Protein AF-A0A940X6I8-F1 (afdb_monomer_lite)

Organism: NCBI:txid2816120

Radius of gyration: 18.78 Å; chains: 1; bounding box: 48×48×43 Å

pLDDT: mean 71.67, std 15.02, range [33.41, 93.62]

Secondary structure (DSSP, 8-state):
----THHHHHHHHHHHHHHHHHHHHHHHHHHHHHTT------HHHHHHHHHHHHHHHTTTTHHHHHHHHHHHHHHT-TTGGGS-HHHHHHHHHHHHTTGGG-HHHHHHHHHHHH-S-HHHHHHHTHHHHHHHHHHHHHHHHHHHHHHTT-

Structure (mmCIF, N/CA/C/O backbone):
data_AF-A0A940X6I8-F1
#
_entry.id   AF-A0A940X6I8-F1
#
loop_
_atom_site.group_PDB
_atom_site.id
_atom_site.type_symbol
_atom_site.label_atom_id
_atom_site.label_alt_id
_atom_site.label_comp_id
_atom_site.label_asym_id
_atom_site.label_entity_id
_atom_site.label_seq_id
_atom_site.pdbx_PDB_ins_code
_atom_site.Cartn_x
_atom_site.Cartn_y
_atom_site.Cartn_z
_atom_site.occupancy
_atom_site.B_iso_or_equiv
_atom_site.auth_seq_id
_atom_site.auth_comp_id
_atom_site.auth_asym_id
_atom_site.auth_atom_id
_atom_site.pdbx_PDB_model_num
ATOM 1 N N . MET A 1 1 ? -27.356 -32.714 12.764 1.00 36.12 1 MET A N 1
ATOM 2 C CA . MET A 1 1 ? -25.930 -32.771 12.376 1.00 36.12 1 MET A CA 1
ATOM 3 C C . MET A 1 1 ? -25.409 -31.345 12.338 1.00 36.12 1 MET A C 1
ATOM 5 O O . MET A 1 1 ? -25.946 -30.557 11.572 1.00 36.12 1 MET A O 1
ATOM 9 N N . LYS A 1 2 ? -24.483 -30.970 13.229 1.00 33.41 2 LYS A N 1
ATOM 10 C CA . LYS A 1 2 ? -23.883 -29.626 13.259 1.00 33.41 2 LYS A CA 1
ATOM 11 C C . LYS A 1 2 ? -22.518 -29.677 12.564 1.00 33.41 2 LYS A C 1
ATOM 13 O O . LYS A 1 2 ? -21.670 -30.454 12.976 1.00 33.41 2 LYS A O 1
ATOM 18 N N . ALA A 1 3 ? -22.416 -28.877 11.505 1.00 40.09 3 ALA A N 1
ATOM 19 C CA . ALA A 1 3 ? -21.246 -28.349 10.801 1.00 40.09 3 ALA A CA 1
ATOM 20 C C . ALA A 1 3 ? -19.857 -28.944 11.128 1.00 40.09 3 ALA A C 1
ATOM 22 O O . ALA A 1 3 ? -19.226 -28.558 12.104 1.00 40.09 3 ALA A O 1
ATOM 23 N N . GLU A 1 4 ? -19.340 -29.769 10.212 1.00 42.25 4 GLU A N 1
ATOM 24 C CA . GLU A 1 4 ? -17.907 -30.108 10.089 1.00 42.25 4 GLU A CA 1
ATOM 25 C C . GLU A 1 4 ? -17.187 -29.275 9.005 1.00 42.25 4 GLU A C 1
ATOM 27 O O . GLU A 1 4 ? -15.997 -29.452 8.760 1.00 42.25 4 GLU A O 1
ATOM 32 N N . ILE A 1 5 ? -17.886 -28.330 8.364 1.00 48.78 5 ILE A N 1
ATOM 33 C CA . ILE A 1 5 ? -17.382 -27.587 7.193 1.00 48.78 5 ILE A CA 1
ATOM 34 C C . ILE A 1 5 ? -16.375 -26.482 7.587 1.00 48.78 5 ILE A C 1
ATOM 36 O O . ILE A 1 5 ? -15.557 -26.065 6.778 1.00 48.78 5 ILE A O 1
ATOM 40 N N . THR A 1 6 ? -16.325 -26.060 8.850 1.00 50.25 6 THR A N 1
ATOM 41 C CA . THR A 1 6 ? -15.567 -24.868 9.269 1.00 50.25 6 THR A CA 1
ATOM 42 C C . THR A 1 6 ? -14.068 -25.081 9.513 1.00 50.25 6 THR A C 1
ATOM 44 O O . THR A 1 6 ? -13.332 -24.104 9.604 1.00 50.25 6 THR A O 1
ATOM 47 N N . ASN A 1 7 ? -13.562 -26.314 9.624 1.00 47.69 7 ASN A N 1
ATOM 48 C CA . ASN A 1 7 ? -12.168 -26.523 10.056 1.00 47.69 7 ASN A CA 1
ATOM 49 C C . ASN A 1 7 ? -11.147 -26.560 8.905 1.00 47.69 7 ASN A C 1
ATOM 51 O O . ASN A 1 7 ? -10.047 -26.035 9.052 1.00 47.69 7 ASN A O 1
ATOM 55 N N . GLN A 1 8 ? -11.480 -27.141 7.749 1.00 45.28 8 GLN A N 1
ATOM 56 C CA . GLN A 1 8 ? -10.521 -27.261 6.638 1.00 45.28 8 GLN A CA 1
ATOM 57 C C . GLN A 1 8 ? -10.287 -25.937 5.894 1.00 45.28 8 GLN A C 1
ATOM 59 O O . GLN A 1 8 ? -9.144 -25.637 5.541 1.00 45.28 8 GLN A O 1
ATOM 64 N N . GLU A 1 9 ? -11.327 -25.121 5.705 1.00 44.34 9 GLU A N 1
ATOM 65 C CA . GLU A 1 9 ? -11.209 -23.799 5.068 1.00 44.34 9 GLU A CA 1
ATOM 66 C C . GLU A 1 9 ? -10.389 -22.826 5.929 1.00 44.34 9 GLU A C 1
ATOM 68 O O . GLU A 1 9 ? -9.489 -22.157 5.422 1.00 44.34 9 GLU A O 1
ATOM 73 N N . THR A 1 10 ? -10.596 -22.842 7.248 1.00 48.88 10 THR A N 1
ATOM 74 C CA . THR A 1 10 ? -9.837 -22.025 8.210 1.00 48.88 10 THR A CA 1
ATOM 75 C C . THR A 1 10 ? -8.355 -22.421 8.264 1.00 48.88 10 THR A C 1
ATOM 77 O O . THR A 1 10 ? -7.473 -21.566 8.340 1.00 48.88 10 THR A O 1
ATOM 80 N N . ILE A 1 11 ? -8.040 -23.720 8.153 1.00 52.25 11 ILE A N 1
ATOM 81 C CA . ILE A 1 11 ? -6.651 -24.210 8.069 1.00 52.25 11 ILE A CA 1
ATOM 82 C C . ILE A 1 11 ? -5.989 -23.783 6.748 1.00 52.25 11 ILE A C 1
ATOM 84 O O . ILE A 1 11 ? -4.796 -23.470 6.732 1.00 52.25 11 ILE A O 1
ATOM 88 N N . SER A 1 12 ? -6.745 -23.749 5.648 1.00 56.31 12 SER A N 1
ATOM 89 C CA . SER A 1 12 ? -6.269 -23.289 4.338 1.00 56.31 12 SER A CA 1
ATOM 90 C C . SER A 1 12 ? -5.953 -21.788 4.338 1.00 56.31 12 SER A C 1
ATOM 92 O O . SER A 1 12 ? -4.858 -21.399 3.927 1.00 56.31 12 SER A O 1
ATOM 94 N N . LEU A 1 13 ? -6.852 -20.956 4.876 1.00 51.12 13 LEU A N 1
ATOM 95 C CA . LEU A 1 13 ? -6.677 -19.502 4.989 1.00 51.12 13 LEU A CA 1
ATOM 96 C C . LEU A 1 13 ? -5.494 -19.127 5.886 1.00 51.12 13 LEU A C 1
ATOM 98 O O . LEU A 1 13 ? -4.604 -18.413 5.433 1.00 51.12 13 LEU A O 1
ATOM 102 N N . ASN A 1 14 ? -5.386 -19.722 7.078 1.00 50.62 14 ASN A N 1
ATOM 103 C CA . ASN A 1 14 ? -4.241 -19.512 7.976 1.00 50.62 14 ASN A CA 1
ATOM 104 C C . ASN A 1 14 ? -2.901 -19.890 7.324 1.00 50.62 14 ASN A C 1
ATOM 106 O O . ASN A 1 14 ? -1.854 -19.298 7.596 1.00 50.62 14 ASN A O 1
ATOM 110 N N . LYS A 1 15 ? -2.901 -20.912 6.461 1.00 59.28 15 LYS A N 1
ATOM 111 C CA . LYS A 1 15 ? -1.703 -21.338 5.730 1.00 59.28 15 LYS A CA 1
ATOM 112 C C . LYS A 1 15 ? -1.354 -20.359 4.608 1.00 59.28 15 LYS A C 1
ATOM 114 O O . LYS A 1 15 ? -0.169 -20.118 4.376 1.00 59.28 15 LYS A O 1
ATOM 119 N N . ILE A 1 16 ? -2.358 -19.793 3.938 1.00 59.94 16 ILE A N 1
ATOM 120 C CA . ILE A 1 16 ? -2.188 -18.736 2.936 1.00 59.94 16 ILE A CA 1
ATOM 121 C C . ILE A 1 16 ? -1.654 -17.467 3.604 1.00 59.94 16 ILE A C 1
ATOM 123 O O . ILE A 1 16 ? -0.601 -16.996 3.184 1.00 59.94 16 ILE A O 1
ATOM 127 N N . GLU A 1 17 ? -2.276 -16.988 4.682 1.00 54.50 17 GLU A N 1
ATOM 128 C CA . GLU A 1 17 ? -1.799 -15.843 5.472 1.00 54.50 17 GLU A CA 1
ATOM 129 C C . GLU A 1 17 ? -0.357 -16.044 5.922 1.00 54.50 17 GLU A C 1
ATOM 131 O O . GLU A 1 17 ? 0.509 -15.235 5.610 1.00 54.50 17 GLU A O 1
ATOM 136 N N . LYS A 1 18 ? -0.043 -17.180 6.554 1.00 67.38 18 LYS A N 1
ATOM 137 C CA . LYS A 1 18 ? 1.318 -17.467 7.022 1.00 67.38 18 LYS A CA 1
ATOM 138 C C . LYS A 1 18 ? 2.342 -17.470 5.885 1.00 67.38 18 LYS A C 1
ATOM 140 O O . LYS A 1 18 ? 3.463 -16.987 6.068 1.00 67.38 18 LYS A O 1
ATOM 145 N N . ASN A 1 19 ? 1.978 -17.999 4.718 1.00 62.16 19 ASN A N 1
ATOM 146 C CA . ASN A 1 19 ? 2.836 -17.966 3.536 1.00 62.16 19 ASN A CA 1
ATOM 147 C C . ASN A 1 19 ? 3.017 -16.535 3.020 1.00 62.16 19 ASN A C 1
ATOM 149 O O . ASN A 1 19 ? 4.141 -16.146 2.705 1.00 62.16 19 ASN A O 1
ATOM 153 N N . VAL A 1 20 ? 1.946 -15.743 2.980 1.00 60.56 20 VAL A N 1
ATOM 154 C CA . VAL A 1 20 ? 1.980 -14.334 2.579 1.00 60.56 20 VAL A CA 1
ATOM 155 C C . VAL A 1 20 ? 2.850 -13.534 3.550 1.00 60.56 20 VAL A C 1
ATOM 157 O O . VAL A 1 20 ? 3.816 -12.917 3.109 1.00 60.56 20 VAL A O 1
ATOM 160 N N . THR A 1 21 ? 2.649 -13.643 4.865 1.00 63.50 21 THR A N 1
ATOM 161 C CA . THR A 1 21 ? 3.486 -12.986 5.884 1.00 63.50 21 THR A CA 1
ATOM 162 C C . THR A 1 21 ? 4.962 -13.368 5.749 1.00 63.50 21 THR A C 1
ATOM 164 O O . THR A 1 21 ? 5.847 -12.521 5.887 1.00 63.50 21 THR A O 1
ATOM 167 N N . GLN A 1 22 ? 5.269 -14.637 5.458 1.00 66.81 22 GLN A N 1
ATOM 168 C CA . GLN A 1 22 ? 6.646 -15.081 5.227 1.00 66.81 22 GLN A CA 1
ATOM 169 C C . GLN A 1 22 ? 7.244 -14.509 3.939 1.00 66.81 22 GLN A C 1
ATOM 171 O O . GLN A 1 22 ? 8.419 -14.134 3.932 1.00 66.81 22 GLN A O 1
ATOM 176 N N . ILE A 1 23 ? 6.463 -14.428 2.862 1.00 68.44 23 ILE A N 1
ATOM 177 C CA . ILE A 1 23 ? 6.879 -13.803 1.603 1.00 68.44 23 ILE A CA 1
ATOM 178 C C . ILE A 1 23 ? 7.149 -12.312 1.828 1.00 68.44 23 ILE A C 1
ATOM 180 O O . ILE A 1 23 ? 8.211 -11.830 1.441 1.00 68.44 23 ILE A O 1
ATOM 184 N N . LEU A 1 24 ? 6.263 -11.605 2.530 1.00 64.44 24 LEU A N 1
ATOM 185 C CA . LEU A 1 24 ? 6.409 -10.180 2.833 1.00 64.44 24 LEU A CA 1
ATOM 186 C C . LEU A 1 24 ? 7.613 -9.903 3.748 1.00 64.44 24 LEU A C 1
ATOM 188 O O . LEU A 1 24 ? 8.398 -8.996 3.473 1.00 64.44 24 LEU A O 1
ATOM 192 N N . LYS A 1 25 ? 7.849 -10.735 4.774 1.00 71.00 25 LYS A N 1
ATOM 193 C CA . LYS A 1 25 ? 9.075 -10.661 5.594 1.00 71.00 25 LYS A CA 1
ATOM 194 C C . LYS A 1 25 ? 10.334 -10.851 4.758 1.00 71.00 25 LYS A C 1
ATOM 196 O O . LYS A 1 25 ? 11.289 -10.094 4.922 1.00 71.00 25 LYS A O 1
ATOM 201 N N . LYS A 1 26 ? 10.339 -11.832 3.850 1.00 70.88 26 LYS A N 1
ATOM 202 C CA . LYS A 1 26 ? 11.469 -12.049 2.940 1.00 70.88 26 LYS A CA 1
ATOM 203 C C . LYS A 1 26 ? 11.680 -10.842 2.036 1.00 70.88 26 LYS A C 1
ATOM 205 O O . LYS A 1 26 ? 12.816 -10.401 1.937 1.00 70.88 26 LYS A O 1
ATOM 210 N N . ILE A 1 27 ? 10.614 -10.280 1.458 1.00 66.75 27 ILE A N 1
ATOM 211 C CA . ILE A 1 27 ? 10.648 -9.054 0.642 1.00 66.75 27 ILE A CA 1
ATOM 212 C C . ILE A 1 27 ? 11.268 -7.888 1.427 1.00 66.75 27 ILE A C 1
ATOM 214 O O . ILE A 1 27 ? 12.193 -7.246 0.934 1.00 66.75 27 ILE A O 1
ATOM 218 N N . ASN A 1 28 ? 10.849 -7.668 2.675 1.00 62.03 28 ASN A N 1
ATOM 219 C CA . ASN A 1 28 ? 11.410 -6.616 3.530 1.00 62.03 28 ASN A CA 1
ATOM 220 C C . ASN A 1 28 ? 12.898 -6.825 3.840 1.00 62.03 28 ASN A C 1
ATOM 222 O O . ASN A 1 28 ? 13.661 -5.862 3.869 1.00 62.03 28 ASN A O 1
ATOM 226 N N . GLN A 1 29 ? 13.336 -8.073 4.014 1.00 73.94 29 GLN A N 1
ATOM 227 C CA . GLN A 1 29 ? 14.750 -8.394 4.228 1.00 73.94 29 GLN A CA 1
ATOM 228 C C . GLN A 1 29 ? 15.608 -8.163 2.976 1.00 73.94 29 GLN A C 1
ATOM 230 O O . GLN A 1 29 ? 16.774 -7.785 3.092 1.00 73.94 29 GLN A O 1
ATOM 235 N N . ILE A 1 30 ? 15.055 -8.377 1.778 1.00 62.56 30 ILE A N 1
ATOM 236 C CA . ILE A 1 30 ? 15.782 -8.184 0.513 1.00 62.56 30 ILE A CA 1
ATOM 237 C C . ILE A 1 30 ? 15.671 -6.760 -0.044 1.00 62.56 30 ILE A C 1
ATOM 239 O O . ILE A 1 30 ? 16.494 -6.397 -0.884 1.00 62.56 30 ILE A O 1
ATOM 243 N N . ARG A 1 31 ? 14.729 -5.937 0.445 1.00 57.97 31 ARG A N 1
ATOM 244 C CA . ARG A 1 31 ? 14.499 -4.540 0.024 1.00 57.97 31 ARG A CA 1
ATOM 245 C C . ARG A 1 31 ? 15.785 -3.696 -0.059 1.00 57.97 31 ARG A C 1
ATOM 247 O O . ARG A 1 31 ? 16.005 -3.091 -1.103 1.00 57.97 31 ARG A O 1
ATOM 254 N N . PRO A 1 32 ? 16.710 -3.709 0.924 1.00 61.16 32 PRO A N 1
ATOM 255 C CA . PRO A 1 32 ? 17.943 -2.916 0.837 1.00 61.16 32 PRO A CA 1
ATOM 256 C C . PRO A 1 32 ? 18.898 -3.361 -0.285 1.00 61.16 32 PRO A C 1
ATOM 258 O O . PRO A 1 32 ? 19.748 -2.588 -0.727 1.00 61.16 32 PRO A O 1
ATOM 261 N N . ASN A 1 33 ? 18.783 -4.619 -0.724 1.00 56.75 33 ASN A N 1
ATOM 262 C CA . ASN A 1 33 ? 19.653 -5.238 -1.724 1.00 56.75 33 ASN A CA 1
ATOM 263 C C . ASN A 1 33 ? 19.043 -5.225 -3.131 1.00 56.75 33 ASN A C 1
ATOM 265 O O . ASN A 1 33 ? 19.790 -5.133 -4.105 1.00 56.75 33 ASN A O 1
ATOM 269 N N . LEU A 1 34 ? 17.711 -5.282 -3.238 1.00 54.81 34 LEU A N 1
ATOM 270 C CA . LEU A 1 34 ? 16.965 -5.184 -4.500 1.00 54.81 34 LEU A CA 1
ATOM 271 C C . LEU A 1 34 ? 17.253 -3.874 -5.243 1.00 54.81 34 LEU A C 1
ATOM 273 O O . LEU A 1 34 ? 17.296 -3.861 -6.467 1.00 54.81 34 LEU A O 1
ATOM 277 N N . LEU A 1 35 ? 17.529 -2.810 -4.490 1.00 54.06 35 LEU A N 1
ATOM 278 C CA . LEU A 1 35 ? 17.714 -1.448 -4.999 1.00 54.06 35 LEU A CA 1
ATOM 279 C C . LEU A 1 35 ? 19.157 -1.066 -5.277 1.00 54.06 35 LEU A C 1
ATOM 281 O O . LEU A 1 35 ? 19.429 -0.033 -5.879 1.00 54.06 35 LEU A O 1
ATOM 285 N N . LYS A 1 36 ? 20.102 -1.910 -4.860 1.00 49.72 36 LYS A N 1
ATOM 286 C CA . LYS A 1 36 ? 21.536 -1.660 -5.041 1.00 49.72 36 LYS A CA 1
ATOM 287 C C . LYS A 1 36 ? 22.145 -2.409 -6.219 1.00 49.72 36 LYS A C 1
ATOM 289 O O . LYS A 1 36 ? 23.297 -2.150 -6.555 1.00 49.72 36 LYS A O 1
ATOM 294 N N . LYS A 1 37 ? 21.430 -3.355 -6.836 1.00 51.69 37 LYS A N 1
ATOM 295 C CA . LYS A 1 37 ? 21.984 -4.196 -7.905 1.00 51.69 37 LYS A CA 1
ATOM 296 C C . LYS A 1 37 ? 21.038 -4.286 -9.093 1.00 51.69 37 LYS A C 1
ATOM 298 O O . LYS A 1 37 ? 19.978 -4.897 -9.006 1.00 51.69 37 LYS A O 1
ATOM 303 N N . SER A 1 38 ? 21.478 -3.761 -10.236 1.00 49.91 38 SER A N 1
ATOM 304 C CA . SER A 1 38 ? 20.865 -4.104 -11.514 1.00 49.91 38 SER A CA 1
ATOM 305 C C . SER A 1 38 ? 21.178 -5.571 -11.827 1.00 49.91 38 SER A C 1
ATOM 307 O O . SER A 1 38 ? 22.327 -5.971 -12.033 1.00 49.91 38 SER A O 1
ATOM 309 N N . PHE A 1 39 ? 20.152 -6.418 -11.813 1.00 58.44 39 PHE A N 1
ATOM 310 C CA . PHE A 1 39 ? 20.282 -7.781 -12.314 1.00 58.44 39 PHE A CA 1
ATOM 311 C C . PHE A 1 39 ? 20.515 -7.724 -13.830 1.00 58.44 39 PHE A C 1
ATOM 313 O O . PHE A 1 39 ? 19.685 -7.196 -14.572 1.00 58.44 39 PHE A O 1
ATOM 320 N N . LYS A 1 40 ? 21.638 -8.277 -14.309 1.00 65.75 40 LYS A N 1
ATOM 321 C CA . LYS A 1 40 ? 21.831 -8.526 -15.744 1.00 65.75 40 LYS A CA 1
ATOM 322 C C . LYS A 1 40 ? 21.029 -9.763 -16.134 1.00 65.75 40 LYS A C 1
ATOM 324 O O . LYS A 1 40 ? 21.440 -10.888 -15.865 1.00 65.75 40 LYS A O 1
ATOM 329 N N . PHE A 1 41 ? 19.873 -9.539 -16.744 1.00 72.25 41 PHE A N 1
ATOM 330 C CA . PHE A 1 41 ? 19.029 -10.606 -17.270 1.00 72.25 41 PHE A CA 1
ATOM 331 C C . PHE A 1 41 ? 19.572 -11.149 -18.596 1.00 72.25 41 PHE A C 1
ATOM 333 O O . PHE A 1 41 ? 20.185 -10.423 -19.378 1.00 72.25 41 PHE A O 1
ATOM 340 N N . SER A 1 42 ? 19.322 -12.433 -18.856 1.00 82.81 42 SER A N 1
ATOM 341 C CA . SER A 1 42 ? 19.471 -12.995 -20.199 1.00 82.81 42 SER A CA 1
ATOM 342 C C . SER A 1 42 ? 18.395 -12.422 -21.125 1.00 82.81 42 SER A C 1
ATOM 344 O O . SER A 1 42 ? 17.350 -11.965 -20.661 1.00 82.81 42 SER A O 1
ATOM 346 N N . LYS A 1 43 ? 18.612 -12.492 -22.442 1.00 82.25 43 LYS A N 1
ATOM 347 C CA . LYS A 1 43 ? 17.653 -11.996 -23.442 1.00 82.25 43 LYS A CA 1
ATOM 348 C C . LYS A 1 43 ? 16.244 -12.583 -23.252 1.00 82.25 43 LYS A C 1
ATOM 350 O O . LYS A 1 43 ? 15.274 -11.841 -23.189 1.00 82.25 43 LYS A O 1
ATOM 355 N N . LYS A 1 44 ? 16.143 -13.901 -23.049 1.00 85.50 44 LYS A N 1
ATOM 356 C CA . LYS A 1 44 ? 14.865 -14.582 -22.785 1.00 85.50 44 LYS A CA 1
ATOM 357 C C . LYS A 1 44 ? 14.186 -14.080 -21.502 1.00 85.50 44 LYS A C 1
ATOM 359 O O . LYS A 1 44 ? 12.986 -13.846 -21.496 1.00 85.50 44 LYS A O 1
ATOM 364 N N . ALA A 1 45 ? 14.950 -13.859 -20.430 1.00 73.94 45 ALA A N 1
ATOM 365 C CA . ALA A 1 45 ? 14.400 -13.320 -19.186 1.00 73.94 45 ALA A CA 1
ATOM 366 C C . ALA A 1 45 ? 13.944 -11.854 -19.331 1.00 73.94 45 ALA A C 1
ATOM 368 O O . ALA A 1 45 ? 13.001 -11.444 -18.661 1.00 73.94 45 ALA A O 1
ATOM 369 N N . GLN A 1 46 ? 14.574 -11.066 -20.211 1.00 72.69 46 GLN A N 1
ATOM 370 C CA . GLN A 1 46 ? 14.092 -9.723 -20.558 1.00 72.69 46 GLN A CA 1
ATOM 371 C C . GLN A 1 46 ? 12.763 -9.780 -21.319 1.00 72.69 46 GLN A C 1
ATOM 373 O O . GLN A 1 46 ? 11.857 -9.022 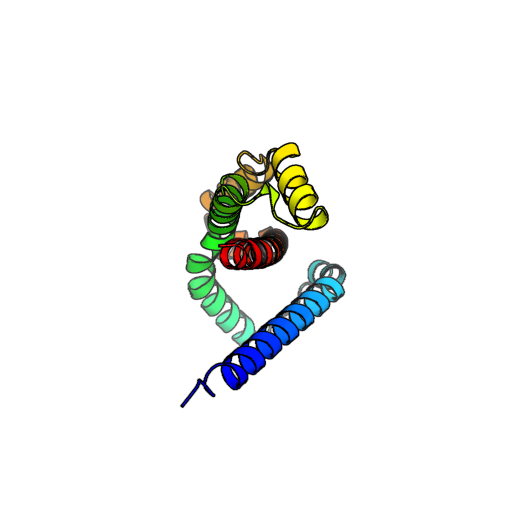-20.996 1.00 72.69 46 GLN A O 1
ATOM 378 N N . GLU A 1 47 ? 12.618 -10.704 -22.270 1.00 76.00 47 GLU A N 1
ATOM 379 C CA . GLU A 1 47 ? 11.372 -10.908 -23.025 1.00 76.00 47 GLU A CA 1
ATOM 380 C C . GLU A 1 47 ? 10.217 -11.359 -22.109 1.00 76.00 47 GLU A C 1
ATOM 382 O O . GLU A 1 47 ? 9.117 -10.808 -22.170 1.00 76.00 47 GLU A O 1
ATOM 387 N N . GLU A 1 48 ? 10.474 -12.307 -21.202 1.00 71.94 48 GLU A N 1
ATOM 388 C CA . GLU A 1 48 ? 9.503 -12.756 -20.192 1.00 71.94 48 GLU A CA 1
ATOM 389 C C . GLU A 1 48 ? 9.125 -11.626 -19.228 1.00 71.94 48 GLU A C 1
ATOM 391 O O . GLU A 1 48 ? 7.945 -11.424 -18.935 1.00 71.94 48 GLU A O 1
ATOM 396 N N . LYS A 1 49 ? 10.113 -10.850 -18.768 1.00 68.38 49 LYS A N 1
ATOM 397 C CA . LYS A 1 49 ? 9.888 -9.675 -17.925 1.00 68.38 49 LYS A CA 1
ATOM 398 C C . LYS A 1 49 ? 9.011 -8.647 -18.641 1.00 68.38 49 LYS A C 1
ATOM 400 O O . LYS A 1 49 ? 8.020 -8.230 -18.055 1.00 68.38 49 LYS A O 1
ATOM 405 N N . ALA A 1 50 ? 9.313 -8.289 -19.887 1.00 68.56 50 ALA A N 1
ATOM 406 C CA . ALA A 1 50 ? 8.526 -7.326 -20.660 1.00 68.56 50 ALA A CA 1
ATOM 407 C C . ALA A 1 50 ? 7.079 -7.812 -20.867 1.00 68.56 50 ALA A C 1
ATOM 409 O O . ALA A 1 50 ? 6.122 -7.053 -20.703 1.00 68.56 50 ALA A O 1
ATOM 410 N N . PHE A 1 51 ? 6.889 -9.109 -21.137 1.00 70.88 51 PHE A N 1
ATOM 411 C CA . PHE A 1 51 ? 5.560 -9.715 -21.235 1.00 70.88 51 PHE A CA 1
ATOM 412 C C . PHE A 1 51 ? 4.785 -9.641 -19.912 1.00 70.88 51 PHE A C 1
ATOM 414 O O . PHE A 1 51 ? 3.620 -9.230 -19.900 1.00 70.88 51 PHE A O 1
ATOM 421 N N . LEU A 1 52 ? 5.412 -10.026 -18.796 1.00 63.16 52 LEU A N 1
ATOM 422 C CA . LEU A 1 52 ? 4.799 -9.957 -17.469 1.00 63.16 52 LEU A CA 1
ATOM 423 C C . LEU A 1 52 ? 4.477 -8.512 -17.094 1.00 63.16 52 LEU A C 1
ATOM 425 O O . LEU A 1 52 ? 3.390 -8.253 -16.587 1.00 63.16 52 LEU A O 1
ATOM 429 N N . LEU A 1 53 ? 5.374 -7.569 -17.385 1.00 62.28 53 LEU A N 1
ATOM 430 C CA . LEU A 1 53 ? 5.154 -6.154 -17.124 1.00 62.28 53 LEU A CA 1
ATOM 431 C C . LEU A 1 53 ? 3.960 -5.643 -17.927 1.00 62.28 53 LEU A C 1
ATOM 433 O O . LEU A 1 53 ? 2.977 -5.217 -17.334 1.00 62.28 53 LEU A O 1
ATOM 437 N N . LYS A 1 54 ? 3.947 -5.814 -19.248 1.00 60.34 54 LYS A N 1
ATOM 438 C CA . LYS A 1 54 ? 2.828 -5.382 -20.097 1.00 60.34 54 LYS A CA 1
ATOM 439 C C . LYS A 1 54 ? 1.466 -5.924 -19.642 1.00 60.34 54 LYS A C 1
ATOM 441 O O . LYS A 1 54 ? 0.483 -5.190 -19.652 1.00 60.34 54 LYS 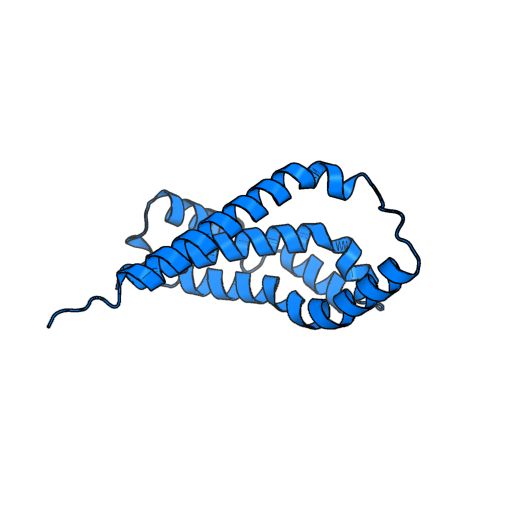A O 1
ATOM 446 N N . ASN A 1 55 ? 1.394 -7.194 -19.239 1.00 58.09 55 ASN A N 1
ATOM 447 C CA . ASN A 1 55 ? 0.121 -7.863 -18.942 1.00 58.09 55 ASN A CA 1
ATOM 448 C C . ASN A 1 55 ? -0.314 -7.792 -17.469 1.00 58.09 55 ASN A C 1
ATOM 450 O O . ASN A 1 55 ? -1.505 -7.936 -17.179 1.00 58.09 55 ASN A O 1
ATOM 454 N N . LEU A 1 56 ? 0.626 -7.607 -16.536 1.00 52.78 56 LEU A N 1
ATOM 455 C CA . LEU A 1 56 ? 0.340 -7.505 -15.102 1.00 52.78 56 LEU A CA 1
ATOM 456 C C . LEU A 1 56 ? 0.347 -6.053 -14.610 1.00 52.78 56 LEU A C 1
ATOM 458 O O . LEU A 1 56 ? -0.444 -5.730 -13.730 1.00 52.78 56 LEU A O 1
ATOM 462 N N . VAL A 1 57 ? 1.187 -5.170 -15.161 1.00 51.00 57 VAL A N 1
ATOM 463 C CA . VAL A 1 57 ? 1.316 -3.763 -14.722 1.00 51.00 57 VAL A CA 1
ATOM 464 C C . VAL A 1 57 ? 0.139 -2.918 -15.176 1.00 51.00 57 VAL A C 1
ATOM 466 O O . VAL A 1 57 ? -0.399 -2.169 -14.362 1.00 51.00 57 VAL A O 1
ATOM 469 N N . SER A 1 58 ? -0.349 -3.110 -16.409 1.00 45.19 58 SER A N 1
ATOM 470 C CA . SER A 1 58 ? -1.570 -2.433 -16.878 1.00 45.19 58 SER A CA 1
ATOM 471 C C . SER A 1 58 ? -2.798 -2.780 -16.019 1.00 45.19 58 SER A C 1
ATOM 473 O O . SER A 1 58 ? -3.821 -2.112 -16.100 1.00 45.19 58 SER A O 1
ATOM 475 N N . LYS A 1 59 ? -2.694 -3.826 -15.185 1.00 46.19 59 LYS A N 1
ATOM 476 C CA . LYS A 1 59 ? -3.705 -4.268 -14.220 1.00 46.19 59 LYS A CA 1
ATOM 477 C C . LYS A 1 59 ? -3.349 -3.944 -12.759 1.00 46.19 59 LYS A C 1
ATOM 479 O O . LYS A 1 59 ? -4.130 -4.290 -11.884 1.00 46.19 59 LYS A O 1
ATOM 484 N N . LYS A 1 60 ? -2.192 -3.339 -12.449 1.00 50.19 60 LYS A N 1
ATOM 485 C CA . LYS A 1 60 ? -1.690 -3.177 -11.063 1.00 50.19 60 LYS A CA 1
ATOM 486 C C . LYS A 1 60 ? -1.521 -1.742 -10.562 1.00 50.19 60 LYS A C 1
ATOM 488 O O . LYS A 1 60 ? -1.440 -1.586 -9.350 1.00 50.19 60 LYS A O 1
ATOM 493 N N . ILE A 1 61 ? -1.602 -0.709 -11.410 1.00 53.88 61 ILE A N 1
ATOM 494 C CA . ILE A 1 61 ? -1.782 0.690 -10.932 1.00 53.88 61 ILE A CA 1
ATOM 495 C C . ILE A 1 61 ? -3.058 0.823 -10.064 1.00 53.88 61 ILE A C 1
ATOM 497 O O . ILE A 1 61 ? -3.149 1.682 -9.192 1.00 53.88 61 ILE A O 1
ATOM 501 N N . ILE A 1 62 ? -3.961 -0.152 -10.202 1.00 58.59 62 ILE A N 1
ATOM 502 C CA . ILE A 1 62 ? -5.079 -0.471 -9.315 1.00 58.59 62 ILE A CA 1
ATOM 503 C C . ILE A 1 62 ? -4.715 -0.444 -7.815 1.00 58.59 62 ILE A C 1
ATOM 505 O O . ILE A 1 62 ? -5.568 -0.103 -7.008 1.00 58.59 62 IL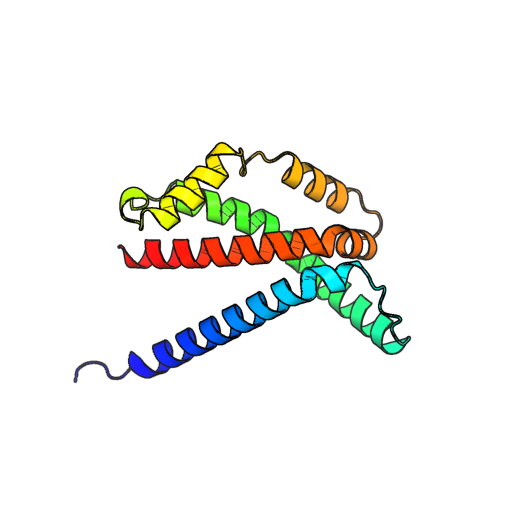E A O 1
ATOM 509 N N . LEU A 1 63 ? -3.494 -0.808 -7.403 1.00 67.62 63 LEU A N 1
ATOM 510 C CA . LEU A 1 63 ? -3.164 -0.950 -5.978 1.00 67.62 63 LEU A CA 1
ATOM 511 C C . LEU A 1 63 ? -3.202 0.375 -5.217 1.00 67.62 63 LEU A C 1
ATOM 513 O O . LEU A 1 63 ? -3.793 0.418 -4.152 1.00 67.62 63 LEU A O 1
ATOM 517 N N . ILE A 1 64 ? -2.657 1.461 -5.769 1.00 71.94 64 ILE A N 1
ATOM 518 C CA . ILE A 1 64 ? -2.688 2.777 -5.105 1.00 71.94 64 ILE A CA 1
ATOM 519 C C . ILE A 1 64 ? -4.134 3.257 -4.934 1.00 71.94 64 ILE A C 1
ATOM 521 O O . ILE A 1 64 ? -4.509 3.775 -3.885 1.00 71.94 64 ILE A O 1
ATOM 525 N N . GLU A 1 65 ? -4.954 3.077 -5.970 1.00 72.00 65 GLU A N 1
ATOM 526 C CA . GLU A 1 65 ? -6.365 3.470 -5.955 1.00 72.00 65 GLU A CA 1
ATOM 527 C C . GLU A 1 65 ? -7.165 2.627 -4.966 1.00 72.00 65 GLU A C 1
ATOM 529 O O . GLU A 1 65 ? -7.827 3.186 -4.097 1.00 72.00 65 GLU A O 1
ATOM 534 N N . LYS A 1 66 ? -6.993 1.303 -5.001 1.00 75.62 66 LYS A N 1
ATOM 535 C CA . LYS A 1 66 ? -7.620 0.387 -4.047 1.00 75.62 66 LYS A CA 1
ATOM 536 C C . LYS A 1 66 ? -7.180 0.629 -2.611 1.00 75.62 66 LYS A C 1
ATOM 538 O O . LYS A 1 66 ? -8.009 0.530 -1.721 1.00 75.62 66 LYS A O 1
ATOM 543 N N . THR A 1 67 ? -5.909 0.945 -2.364 1.00 82.25 67 THR A N 1
ATOM 544 C CA . THR A 1 67 ? -5.419 1.281 -1.019 1.00 82.25 67 THR A CA 1
ATOM 545 C C . THR A 1 67 ? -6.098 2.539 -0.491 1.00 82.25 67 THR A C 1
ATOM 547 O O . THR A 1 67 ? -6.504 2.564 0.667 1.00 82.25 67 THR A O 1
ATOM 550 N N . ASN A 1 68 ? -6.279 3.564 -1.330 1.00 84.50 68 ASN A N 1
ATOM 551 C CA . ASN A 1 68 ? -7.014 4.767 -0.939 1.00 84.50 68 ASN A CA 1
ATOM 552 C C . ASN A 1 68 ? -8.500 4.481 -0.682 1.00 84.50 68 ASN A C 1
ATOM 554 O O . ASN A 1 68 ? -9.042 4.952 0.313 1.00 84.50 68 ASN A O 1
ATOM 558 N N . GLU A 1 69 ? -9.155 3.723 -1.561 1.00 86.38 69 GLU A N 1
ATOM 559 C CA . GLU A 1 69 ? -10.561 3.334 -1.396 1.00 86.38 69 GLU A CA 1
ATOM 560 C C . GLU A 1 69 ? -10.772 2.537 -0.105 1.00 86.38 69 GLU A C 1
ATOM 562 O O . GLU A 1 69 ? -11.643 2.875 0.696 1.00 86.38 69 GLU A O 1
ATOM 567 N N . LEU A 1 70 ? -9.924 1.535 0.128 1.00 87.56 70 LEU A N 1
ATOM 568 C CA . LEU A 1 70 ? -9.958 0.680 1.308 1.00 87.56 70 LEU A CA 1
ATOM 569 C C . LEU A 1 70 ? -9.705 1.473 2.595 1.00 87.56 70 LEU A C 1
ATOM 571 O O . LEU A 1 70 ? -10.416 1.303 3.582 1.00 87.56 70 LEU A O 1
ATOM 575 N N . PHE A 1 71 ? -8.745 2.402 2.576 1.00 91.12 71 PHE A N 1
ATOM 576 C CA . PHE A 1 71 ? -8.512 3.309 3.698 1.00 91.12 71 PHE A CA 1
ATOM 577 C C . PHE A 1 71 ? -9.772 4.110 4.055 1.00 91.12 71 PHE A C 1
ATOM 579 O O . PHE A 1 71 ? -10.165 4.161 5.219 1.00 91.12 71 PHE A O 1
ATOM 586 N N . VAL A 1 72 ? -10.436 4.703 3.057 1.00 90.00 72 VAL A N 1
ATOM 587 C CA . VAL A 1 72 ? -11.672 5.472 3.267 1.00 90.00 72 VAL A CA 1
ATOM 588 C C . VAL A 1 72 ? -12.786 4.583 3.827 1.00 90.00 72 VAL A C 1
ATOM 590 O O . VAL A 1 72 ? -13.496 5.002 4.743 1.00 90.00 72 VAL A O 1
ATOM 593 N N . GLN A 1 73 ? -12.927 3.355 3.323 1.00 91.00 73 GLN A N 1
ATOM 594 C CA . GLN A 1 73 ? -13.921 2.392 3.808 1.00 91.00 73 GLN A CA 1
ATOM 595 C C . GLN A 1 73 ? -13.711 2.034 5.284 1.00 91.00 73 GLN A C 1
ATOM 597 O O . GLN A 1 73 ? -14.667 2.059 6.057 1.00 91.00 73 GLN A O 1
ATOM 602 N N . ILE A 1 74 ? -12.469 1.756 5.689 1.00 89.81 74 ILE A N 1
ATOM 603 C CA . ILE A 1 74 ? -12.104 1.464 7.084 1.00 89.81 74 ILE A CA 1
ATOM 604 C C . ILE A 1 74 ? -12.385 2.673 7.977 1.00 89.81 74 ILE A C 1
ATOM 606 O O . ILE A 1 74 ? -13.058 2.549 8.999 1.00 89.81 74 ILE A O 1
ATOM 610 N N . PHE A 1 75 ? -11.901 3.847 7.569 1.00 88.19 75 PHE A N 1
ATOM 611 C CA . PHE A 1 75 ? -11.972 5.071 8.363 1.00 88.19 75 PHE A CA 1
ATOM 612 C C . PHE A 1 75 ? -13.411 5.539 8.621 1.00 88.19 75 PHE A C 1
ATOM 614 O O . PHE A 1 75 ? -13.726 6.075 9.679 1.00 88.19 75 PHE A O 1
ATOM 621 N N . THR A 1 76 ? -14.304 5.319 7.657 1.00 90.31 76 THR A N 1
ATOM 622 C CA . THR A 1 76 ? -15.716 5.724 7.751 1.00 90.31 76 THR A CA 1
ATOM 623 C C . THR A 1 76 ? -16.632 4.640 8.329 1.00 90.31 76 THR A C 1
ATOM 625 O O . THR A 1 76 ? -17.840 4.856 8.447 1.00 90.31 76 THR A O 1
ATOM 628 N N . ASN A 1 77 ? -16.090 3.480 8.714 1.00 91.50 77 ASN A N 1
ATOM 629 C CA . ASN A 1 77 ? -16.872 2.369 9.245 1.00 91.50 77 ASN A CA 1
ATOM 630 C C . ASN A 1 77 ? -17.422 2.676 10.651 1.00 91.50 77 ASN A C 1
ATOM 632 O O . ASN A 1 77 ? -16.699 3.109 11.547 1.00 91.50 77 ASN A O 1
ATOM 636 N N . THR A 1 78 ? -18.699 2.371 10.896 1.00 89.31 78 THR A N 1
ATOM 637 C CA . THR A 1 78 ? -19.356 2.612 12.194 1.00 89.31 78 THR A CA 1
ATOM 638 C C . THR A 1 78 ? -18.760 1.814 13.354 1.00 89.31 78 THR A C 1
ATOM 640 O O . THR A 1 78 ? -18.889 2.223 14.506 1.00 89.31 78 THR A O 1
ATOM 643 N N . ASN A 1 79 ? -18.120 0.677 13.073 1.00 91.12 79 ASN A N 1
ATOM 644 C CA . ASN A 1 79 ? -17.459 -0.161 14.071 1.00 91.12 79 ASN A CA 1
ATOM 645 C C . ASN A 1 79 ? -15.979 0.193 14.270 1.00 91.12 79 ASN A C 1
ATOM 647 O O . ASN A 1 79 ? -15.308 -0.504 15.025 1.00 91.12 79 ASN A O 1
ATOM 651 N N . PHE A 1 80 ? -15.464 1.258 13.645 1.00 90.06 80 PHE A N 1
ATOM 652 C CA . PHE A 1 80 ? -14.055 1.652 13.757 1.00 90.06 80 PHE A CA 1
ATOM 653 C C . PHE A 1 80 ? -13.574 1.767 15.212 1.00 90.06 80 PHE A C 1
ATOM 655 O O . PHE A 1 80 ? -12.541 1.211 15.572 1.00 90.06 80 PHE A O 1
ATOM 662 N N . SER A 1 81 ? -14.383 2.374 16.085 1.00 91.19 81 SER A N 1
ATOM 663 C CA . SER A 1 81 ? -14.080 2.528 17.517 1.00 91.19 81 SER A CA 1
ATOM 664 C C . SER A 1 81 ? -13.995 1.213 18.304 1.00 91.19 81 SER A C 1
ATOM 666 O O . SER A 1 81 ? -13.548 1.215 19.449 1.00 91.19 81 SER A O 1
ATOM 668 N N . LYS A 1 82 ? -14.437 0.094 17.718 1.00 91.38 82 LYS A N 1
ATOM 669 C CA . LYS A 1 82 ? -14.383 -1.246 18.319 1.00 91.38 82 LYS A CA 1
ATOM 670 C C . LYS A 1 82 ? -13.113 -2.019 17.944 1.00 91.38 82 LYS A C 1
ATOM 672 O O . LYS A 1 82 ? -12.932 -3.130 18.441 1.00 91.38 82 LYS A O 1
ATOM 677 N N . LEU A 1 83 ? -12.266 -1.480 17.064 1.00 91.94 83 LEU A N 1
ATOM 678 C CA . LEU A 1 83 ? -10.976 -2.088 16.732 1.00 91.94 83 LEU A CA 1
ATOM 679 C C . LEU A 1 83 ? -10.005 -2.038 17.915 1.00 91.94 83 LEU A C 1
ATOM 681 O O . LEU A 1 83 ? -10.210 -1.305 18.881 1.00 91.94 83 LEU A O 1
ATOM 685 N N . GLN A 1 84 ? -8.923 -2.810 17.834 1.00 92.31 84 GLN A N 1
ATOM 686 C CA . GLN A 1 84 ? -7.825 -2.691 18.791 1.00 92.31 84 GLN A CA 1
ATOM 687 C C . GLN A 1 84 ? -7.159 -1.314 18.657 1.00 92.31 84 GLN A C 1
ATOM 689 O O . GLN A 1 84 ? -7.092 -0.764 17.561 1.00 92.31 84 GLN A O 1
ATOM 694 N N . GLU A 1 85 ? -6.665 -0.767 19.769 1.00 91.50 85 GLU A N 1
ATOM 695 C CA . GLU A 1 85 ? -6.036 0.563 19.819 1.00 91.50 85 GLU A CA 1
ATOM 696 C C . GLU A 1 85 ? -4.884 0.691 18.811 1.00 91.50 85 GLU A C 1
ATOM 698 O O . GLU A 1 85 ? -4.818 1.675 18.088 1.00 91.50 85 GLU A O 1
ATOM 703 N N . GLU A 1 86 ? -4.067 -0.356 18.655 1.00 90.50 86 GLU A N 1
ATOM 704 C CA . GLU A 1 86 ? -2.972 -0.398 17.674 1.00 90.50 86 GLU A CA 1
ATOM 705 C C . GLU A 1 86 ? -3.458 -0.205 16.222 1.00 90.50 86 GLU A C 1
ATOM 707 O O . GLU A 1 86 ? -2.848 0.546 15.457 1.00 90.50 86 GLU A O 1
ATOM 712 N N . ASP A 1 87 ? -4.578 -0.838 15.845 1.00 90.31 87 ASP A N 1
ATOM 713 C CA . ASP A 1 87 ? -5.174 -0.694 14.510 1.00 90.31 87 ASP A CA 1
ATOM 714 C C . ASP A 1 87 ? -5.782 0.711 14.333 1.00 90.31 87 ASP A C 1
ATOM 716 O O . ASP A 1 87 ? -5.653 1.323 13.270 1.00 90.31 87 ASP A O 1
ATOM 720 N N . GLN A 1 88 ? -6.429 1.245 15.377 1.00 91.81 88 GLN A N 1
ATOM 721 C CA . GLN A 1 88 ? -6.996 2.597 15.355 1.00 91.81 88 GLN A CA 1
ATOM 722 C C . GLN A 1 88 ? -5.897 3.653 15.201 1.00 91.81 88 GLN A C 1
ATOM 724 O O . GLN A 1 88 ? -5.998 4.522 14.334 1.00 91.81 88 GLN A O 1
ATOM 729 N N . ASP A 1 89 ? -4.826 3.547 15.985 1.00 93.38 89 ASP A N 1
ATOM 730 C CA . ASP A 1 89 ? -3.682 4.457 15.963 1.00 93.38 89 ASP A CA 1
ATOM 731 C C . ASP A 1 89 ? -2.980 4.454 14.608 1.00 93.38 89 ASP A C 1
ATOM 733 O O . ASP A 1 89 ? -2.601 5.512 14.095 1.00 93.38 89 ASP A O 1
ATOM 737 N N . PHE A 1 90 ? -2.836 3.279 13.991 1.00 93.06 90 PHE A N 1
ATOM 738 C CA . PHE A 1 90 ? -2.278 3.163 12.650 1.00 93.06 90 PHE A CA 1
ATOM 739 C C . PHE A 1 90 ? -3.118 3.928 11.615 1.00 93.06 90 PHE A C 1
ATOM 741 O O . PHE A 1 90 ? -2.587 4.760 10.873 1.00 93.06 90 PHE A O 1
ATOM 748 N N . ILE A 1 91 ? -4.435 3.697 11.593 1.00 93.62 91 ILE A N 1
ATOM 749 C CA . ILE A 1 91 ? -5.361 4.350 10.656 1.00 93.62 91 ILE A CA 1
ATOM 750 C C . ILE A 1 91 ? -5.426 5.867 10.898 1.00 93.62 91 ILE A C 1
ATOM 752 O O . ILE A 1 91 ? -5.331 6.646 9.947 1.00 93.62 91 ILE A O 1
ATOM 756 N N . LEU A 1 92 ? -5.513 6.306 12.156 1.00 93.62 92 LEU A N 1
ATOM 757 C CA . LEU A 1 92 ? -5.488 7.726 12.526 1.00 93.62 92 LEU A CA 1
ATOM 758 C C . LEU A 1 92 ? -4.146 8.383 12.174 1.00 93.62 92 LEU A C 1
ATOM 760 O O . LEU A 1 92 ? -4.097 9.543 11.761 1.00 93.62 92 LEU A O 1
ATOM 764 N N . GLY A 1 93 ? -3.043 7.641 12.277 1.00 91.62 93 GLY A N 1
ATOM 765 C CA . GLY A 1 93 ? -1.731 8.069 11.806 1.00 91.62 93 GLY A CA 1
ATOM 766 C C . GLY A 1 93 ? -1.724 8.382 10.307 1.00 91.62 93 GLY A C 1
ATOM 767 O O . GLY A 1 93 ? -1.221 9.435 9.906 1.00 91.62 93 GLY A O 1
ATOM 768 N N . LEU A 1 94 ? -2.327 7.514 9.485 1.00 90.44 94 LEU A N 1
ATOM 769 C CA . LEU A 1 94 ? -2.480 7.729 8.039 1.00 90.44 94 LEU A CA 1
ATOM 770 C C . LEU A 1 94 ? -3.377 8.936 7.720 1.00 90.44 94 LEU A C 1
ATOM 772 O O . LEU A 1 94 ? -3.071 9.717 6.814 1.00 90.44 94 LEU A O 1
ATOM 776 N N . GLU A 1 95 ? -4.456 9.135 8.478 1.00 91.50 95 GLU A N 1
ATOM 777 C CA . GLU A 1 95 ? -5.307 10.321 8.342 1.00 91.50 95 GLU A CA 1
ATOM 778 C C . GLU A 1 95 ? -4.519 11.604 8.641 1.00 91.50 95 GLU A C 1
ATOM 780 O O . GLU A 1 95 ? -4.527 12.547 7.848 1.00 91.50 95 GLU A O 1
ATOM 785 N N . LYS A 1 96 ? -3.776 11.620 9.753 1.00 91.38 96 LYS A N 1
ATOM 786 C CA . LYS A 1 96 ? -3.014 12.783 10.224 1.00 91.38 96 LYS A CA 1
ATOM 787 C C . LYS A 1 96 ? -1.956 13.251 9.225 1.00 91.38 96 LYS A C 1
ATOM 789 O O . LYS A 1 96 ? -1.709 14.451 9.117 1.00 91.38 96 LYS A O 1
ATOM 794 N N . ILE A 1 97 ? -1.335 12.329 8.489 1.00 89.12 97 ILE A N 1
ATOM 795 C CA . ILE A 1 97 ? -0.384 12.668 7.415 1.00 89.12 97 ILE A CA 1
ATOM 796 C C . ILE A 1 97 ? -1.078 13.058 6.099 1.00 89.12 97 ILE A C 1
ATOM 798 O O . ILE A 1 97 ? -0.408 13.339 5.106 1.00 89.12 97 ILE A O 1
ATOM 802 N N . GLY A 1 98 ? -2.412 13.072 6.069 1.00 8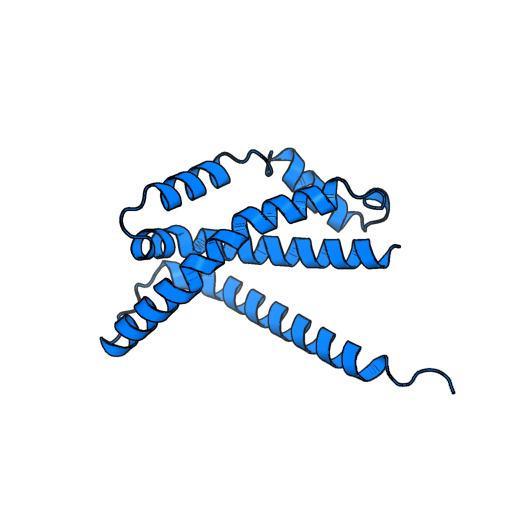7.06 98 GLY A N 1
ATOM 803 C CA . GLY A 1 98 ? -3.206 13.461 4.913 1.00 87.06 98 GLY A CA 1
ATOM 804 C C . GLY A 1 98 ? -3.185 12.433 3.785 1.00 87.06 98 GLY A C 1
ATOM 805 O O . GLY A 1 98 ? -3.198 12.834 2.622 1.00 87.06 98 GLY A O 1
ATOM 806 N N . PHE A 1 99 ? -3.147 11.129 4.091 1.00 87.12 99 PHE A N 1
ATOM 807 C CA . PHE A 1 99 ? -2.955 10.062 3.097 1.00 87.12 99 PHE A CA 1
ATOM 808 C C . PHE A 1 99 ? -3.922 10.141 1.897 1.00 87.12 99 PHE A C 1
ATOM 810 O O . PHE A 1 99 ? -3.476 10.055 0.752 1.00 87.12 99 PHE A O 1
ATOM 817 N N . ILE A 1 100 ? -5.210 10.432 2.133 1.00 82.31 100 ILE A N 1
ATOM 818 C CA . ILE A 1 100 ? -6.239 10.603 1.082 1.00 82.31 100 ILE A CA 1
ATOM 819 C C . ILE A 1 100 ? -5.816 11.633 0.025 1.00 82.31 100 ILE A C 1
ATOM 821 O O . ILE A 1 100 ? -5.997 11.420 -1.173 1.00 82.31 100 ILE A O 1
ATOM 825 N N . ASN A 1 101 ? -5.224 12.743 0.469 1.00 83.88 101 ASN A N 1
ATOM 826 C CA . ASN A 1 101 ? -4.805 13.863 -0.373 1.00 83.88 101 ASN A CA 1
ATOM 827 C C . ASN A 1 101 ? -3.277 13.955 -0.485 1.00 83.88 101 ASN A C 1
ATOM 829 O O . ASN A 1 101 ? -2.734 15.039 -0.723 1.00 83.88 101 ASN A O 1
ATOM 833 N N . SER A 1 102 ? -2.588 12.826 -0.299 1.00 84.62 102 SER A N 1
ATOM 834 C CA . SER A 1 102 ? -1.133 12.766 -0.233 1.00 84.62 102 SER A CA 1
ATOM 835 C C . SER A 1 102 ? -0.497 13.315 -1.508 1.00 84.62 102 SER A C 1
ATOM 837 O O . SER A 1 102 ? -0.759 12.844 -2.619 1.00 84.62 102 SER A O 1
ATOM 839 N N . GLN A 1 103 ? 0.384 14.305 -1.342 1.00 84.25 103 GLN A N 1
ATOM 840 C CA . GLN A 1 103 ? 1.181 14.853 -2.437 1.00 84.25 103 GLN A CA 1
ATOM 841 C C . GLN A 1 103 ? 2.062 13.774 -3.076 1.00 84.25 103 GLN A C 1
ATOM 843 O O . GLN A 1 103 ? 2.158 13.708 -4.296 1.00 84.25 103 GLN A O 1
ATOM 848 N N . TYR A 1 104 ? 2.615 12.878 -2.262 1.00 81.00 104 TYR A N 1
ATOM 849 C CA . TYR A 1 104 ? 3.413 11.745 -2.719 1.00 81.00 104 TYR A CA 1
ATOM 850 C C . TYR A 1 104 ? 2.596 10.790 -3.612 1.00 81.00 104 TYR A C 1
ATOM 852 O O . TYR A 1 104 ? 3.043 10.423 -4.697 1.00 81.00 104 TYR A O 1
ATOM 860 N N . VAL A 1 105 ? 1.346 10.479 -3.239 1.00 81.31 105 VAL A N 1
ATOM 861 C CA . VAL A 1 105 ? 0.433 9.696 -4.097 1.00 81.31 105 VAL A CA 1
ATOM 862 C C . VAL A 1 105 ? 0.152 10.428 -5.414 1.00 81.31 105 VAL A C 1
ATOM 864 O O . VAL A 1 105 ? 0.157 9.806 -6.478 1.00 81.31 105 VAL A O 1
ATOM 867 N N . ARG A 1 106 ? -0.081 11.749 -5.368 1.00 81.38 106 ARG A N 1
ATOM 868 C CA . ARG A 1 106 ? -0.313 12.562 -6.575 1.00 81.38 106 ARG A CA 1
ATOM 869 C C . ARG A 1 106 ? 0.888 12.563 -7.514 1.00 81.38 106 ARG A C 1
ATOM 871 O O . ARG A 1 106 ? 0.698 12.423 -8.717 1.00 81.38 106 ARG A O 1
ATOM 878 N N . GLU A 1 107 ? 2.098 12.700 -6.985 1.00 80.25 107 GLU A N 1
ATOM 879 C CA . GLU A 1 107 ? 3.331 12.721 -7.776 1.00 80.25 107 GLU A CA 1
ATOM 880 C C . GLU A 1 107 ? 3.593 11.377 -8.454 1.00 80.25 107 GLU A C 1
ATOM 882 O O . GLU A 1 107 ? 3.894 11.350 -9.646 1.00 80.25 107 GLU A O 1
ATOM 887 N N . ILE A 1 108 ? 3.366 10.262 -7.755 1.00 78.00 108 ILE A N 1
ATOM 888 C CA . ILE A 1 108 ? 3.454 8.925 -8.357 1.00 78.00 108 ILE A CA 1
ATOM 889 C C . ILE A 1 108 ? 2.410 8.760 -9.464 1.00 78.00 108 ILE A C 1
ATOM 891 O O . ILE A 1 108 ? 2.740 8.305 -10.559 1.00 78.00 108 ILE A O 1
ATOM 895 N N . LYS A 1 109 ? 1.156 9.169 -9.227 1.00 74.06 109 LYS A N 1
ATOM 896 C CA . LYS A 1 109 ? 0.097 9.114 -10.249 1.00 74.06 109 LYS A CA 1
ATOM 897 C C . LYS A 1 109 ? 0.432 9.971 -11.470 1.00 74.06 109 LYS A C 1
ATOM 899 O O . LYS A 1 109 ? 0.250 9.517 -12.599 1.00 74.06 109 LYS A O 1
ATOM 904 N N . ALA A 1 110 ? 0.936 11.186 -11.260 1.00 77.31 110 ALA A N 1
ATOM 905 C CA . ALA A 1 110 ? 1.346 12.084 -12.334 1.00 77.31 110 ALA A CA 1
ATOM 906 C C . ALA A 1 110 ? 2.524 11.507 -13.130 1.00 77.31 110 ALA A C 1
ATOM 908 O O . ALA A 1 110 ? 2.501 11.531 -14.358 1.00 77.31 110 ALA A O 1
ATOM 909 N N . TYR A 1 111 ? 3.519 10.936 -12.450 1.00 74.81 111 TYR A N 1
ATOM 910 C CA . TYR A 1 111 ? 4.646 10.264 -13.091 1.00 74.81 111 TYR A CA 1
ATOM 911 C C . TYR A 1 111 ? 4.185 9.085 -13.958 1.00 74.81 111 TYR A C 1
ATOM 913 O O . TYR A 1 111 ? 4.559 8.996 -15.124 1.00 74.81 111 TYR A O 1
ATOM 921 N N . LEU A 1 112 ? 3.297 8.236 -13.430 1.00 71.94 112 LEU A N 1
ATOM 922 C CA . LEU A 1 112 ? 2.719 7.109 -14.169 1.00 71.94 112 LEU A CA 1
ATOM 923 C C . LEU A 1 112 ? 1.870 7.554 -15.369 1.00 71.94 112 LEU A C 1
ATOM 925 O O . LEU A 1 112 ? 1.873 6.883 -16.394 1.00 71.94 112 LEU A O 1
ATOM 929 N N . SER A 1 113 ? 1.152 8.673 -15.250 1.00 69.44 113 SER A N 1
ATOM 930 C CA . SER A 1 113 ? 0.267 9.184 -16.310 1.00 69.44 113 SER A CA 1
ATOM 931 C C . SER A 1 113 ? 1.025 9.881 -17.443 1.00 69.44 113 SER A C 1
ATOM 933 O O . SER A 1 113 ? 0.538 9.919 -18.569 1.00 69.44 113 SER A O 1
ATOM 935 N N . ASN A 1 114 ? 2.202 10.440 -17.150 1.00 67.62 114 ASN A N 1
ATOM 936 C CA . ASN A 1 114 ? 3.027 11.181 -18.110 1.00 67.62 114 ASN A CA 1
ATOM 937 C C . ASN A 1 114 ? 4.137 10.333 -18.745 1.00 67.62 114 ASN A C 1
ATOM 939 O O . ASN A 1 114 ? 4.848 10.810 -19.631 1.00 67.62 114 ASN A O 1
ATOM 943 N N . ALA A 1 115 ? 4.321 9.095 -18.294 1.00 61.03 115 ALA A N 1
ATOM 944 C CA . ALA A 1 115 ? 5.321 8.209 -18.852 1.00 61.03 115 ALA A CA 1
ATOM 945 C C . ALA A 1 115 ? 4.920 7.744 -20.255 1.00 61.03 115 ALA A C 1
ATOM 947 O O . ALA A 1 115 ? 3.928 7.041 -20.432 1.00 61.03 115 ALA A O 1
ATOM 948 N N . GLY A 1 116 ? 5.725 8.114 -21.255 1.00 56.91 116 GLY A N 1
ATOM 949 C CA . GLY A 1 116 ? 5.557 7.627 -22.628 1.00 56.91 116 GLY A CA 1
ATOM 950 C C . GLY A 1 116 ? 5.738 6.109 -22.753 1.00 56.91 116 GLY A C 1
ATOM 951 O O . GLY A 1 116 ? 5.189 5.507 -23.674 1.00 56.91 116 GLY A O 1
ATOM 952 N N . ASP A 1 117 ? 6.453 5.495 -21.803 1.00 65.19 117 ASP A N 1
ATOM 953 C CA . ASP A 1 117 ? 6.585 4.050 -21.645 1.00 65.19 117 ASP A CA 1
ATOM 954 C C . ASP A 1 117 ? 6.230 3.626 -20.207 1.00 65.19 117 ASP A C 1
ATOM 956 O O . ASP A 1 117 ? 6.935 3.924 -19.237 1.00 65.19 117 ASP A O 1
ATOM 960 N N . PHE A 1 118 ? 5.113 2.908 -20.072 1.00 59.84 118 PHE A N 1
ATOM 961 C CA . PHE A 1 118 ? 4.641 2.363 -18.798 1.00 59.84 118 PHE A CA 1
ATOM 962 C C . PHE A 1 118 ? 5.620 1.352 -18.179 1.00 59.84 118 PHE A C 1
ATOM 964 O O . PHE A 1 118 ? 5.606 1.168 -16.960 1.00 59.84 118 PHE A O 1
ATOM 971 N N . GLU A 1 119 ? 6.458 0.689 -18.985 1.00 59.53 119 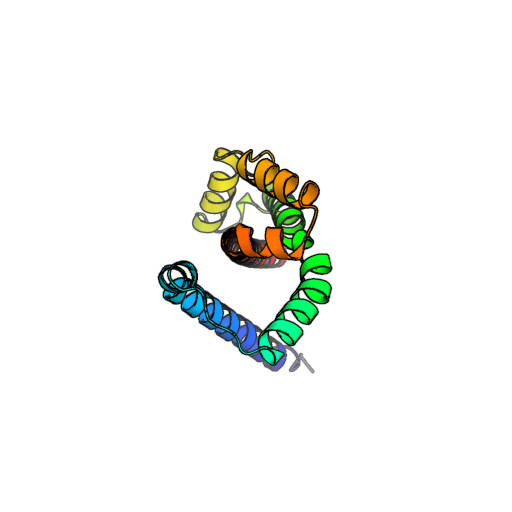GLU A N 1
ATOM 972 C CA . GLU A 1 119 ? 7.459 -0.264 -18.502 1.00 59.53 119 GLU A CA 1
ATOM 973 C C . GLU A 1 119 ? 8.573 0.449 -17.730 1.00 59.53 119 GLU A C 1
ATOM 975 O O . GLU A 1 119 ? 8.914 0.052 -16.611 1.00 59.53 119 GLU A O 1
ATOM 980 N N . GLU A 1 120 ? 9.097 1.536 -18.295 1.00 60.69 120 GLU A N 1
ATOM 981 C CA . GLU A 1 120 ? 10.131 2.361 -17.672 1.00 60.69 120 GLU A CA 1
ATOM 982 C C . GLU A 1 120 ? 9.611 3.009 -16.386 1.00 60.69 120 GLU A C 1
ATOM 984 O O . GLU A 1 120 ? 10.256 2.930 -15.337 1.00 60.69 120 GLU A O 1
ATOM 989 N N . ALA A 1 121 ? 8.397 3.561 -16.423 1.00 64.06 121 ALA A N 1
ATOM 990 C CA . ALA A 1 121 ? 7.814 4.179 -15.243 1.00 64.06 121 ALA A CA 1
ATOM 991 C C . ALA A 1 121 ? 7.572 3.184 -14.112 1.00 64.06 121 ALA A C 1
ATOM 993 O O . ALA A 1 121 ? 7.904 3.472 -12.964 1.00 64.06 121 ALA A O 1
ATOM 994 N N . PHE A 1 122 ? 7.061 1.992 -14.424 1.00 61.72 122 PHE A N 1
ATOM 995 C CA . PHE A 1 122 ? 6.858 0.955 -13.419 1.00 61.72 122 PHE A CA 1
ATOM 996 C C . PHE A 1 122 ? 8.169 0.492 -12.778 1.00 61.72 122 PHE A C 1
ATOM 998 O O . PHE A 1 122 ? 8.212 0.292 -11.565 1.00 61.72 122 PHE A O 1
ATOM 1005 N N . LEU A 1 123 ? 9.242 0.332 -13.561 1.00 63.50 123 LEU A N 1
ATOM 1006 C CA . LEU A 1 123 ? 10.552 -0.036 -13.018 1.00 63.50 123 LEU A CA 1
ATOM 1007 C C . LEU A 1 123 ? 11.119 1.046 -12.097 1.00 63.50 123 LEU A C 1
ATOM 1009 O O . LEU A 1 123 ? 11.719 0.710 -11.078 1.00 63.50 123 LEU A O 1
ATOM 1013 N N . ASN A 1 124 ? 10.877 2.314 -12.421 1.00 64.44 124 ASN A N 1
ATOM 1014 C CA . ASN A 1 124 ? 11.353 3.448 -11.634 1.00 64.44 124 ASN A CA 1
ATOM 1015 C C . ASN A 1 124 ? 10.557 3.666 -10.337 1.00 64.44 124 ASN A C 1
ATOM 1017 O O . ASN A 1 124 ? 11.100 4.227 -9.391 1.00 64.44 124 ASN A O 1
ATOM 1021 N N . VAL A 1 125 ? 9.309 3.185 -10.252 1.00 71.50 125 VAL A N 1
ATOM 1022 C CA . VAL A 1 125 ? 8.470 3.272 -9.037 1.00 71.50 125 VAL A CA 1
ATOM 1023 C C . VAL A 1 125 ? 8.160 1.905 -8.413 1.00 71.50 125 VAL A C 1
ATOM 1025 O O . VAL A 1 125 ? 7.157 1.737 -7.711 1.00 71.50 125 VAL A O 1
ATOM 1028 N N . ILE A 1 126 ? 8.990 0.892 -8.678 1.00 71.38 126 ILE A N 1
ATOM 1029 C CA . ILE A 1 126 ? 8.757 -0.479 -8.198 1.00 71.38 126 ILE A CA 1
ATOM 1030 C C . ILE A 1 126 ? 8.763 -0.560 -6.667 1.00 71.38 126 ILE A C 1
ATOM 1032 O O . ILE A 1 126 ? 7.969 -1.296 -6.085 1.00 71.38 126 ILE A O 1
ATOM 1036 N N . ASP A 1 127 ? 9.606 0.243 -6.018 1.00 65.19 127 ASP A N 1
ATOM 1037 C CA . ASP A 1 127 ? 9.657 0.358 -4.561 1.00 65.19 127 ASP A CA 1
ATOM 1038 C C . ASP A 1 127 ? 8.376 0.900 -3.972 1.00 65.19 127 ASP A C 1
ATOM 1040 O O . ASP A 1 127 ? 7.869 0.372 -2.982 1.00 65.19 127 ASP A O 1
ATOM 1044 N N . GLU A 1 128 ? 7.840 1.932 -4.608 1.00 72.44 128 GLU A N 1
ATOM 1045 C CA . GLU A 1 128 ? 6.622 2.564 -4.141 1.00 72.44 128 GLU A CA 1
ATOM 1046 C C . GLU A 1 128 ? 5.455 1.596 -4.311 1.00 72.44 128 GLU A C 1
ATOM 1048 O O . GLU A 1 128 ? 4.659 1.417 -3.396 1.00 72.44 128 GLU A O 1
ATOM 1053 N N . ASN A 1 129 ? 5.418 0.841 -5.412 1.00 71.81 129 ASN A N 1
ATOM 1054 C CA . ASN A 1 129 ? 4.449 -0.242 -5.576 1.00 71.81 129 ASN A CA 1
ATOM 1055 C C . ASN A 1 129 ? 4.575 -1.327 -4.494 1.00 71.81 129 ASN A C 1
ATOM 1057 O O . ASN A 1 129 ? 3.554 -1.803 -4.002 1.00 71.81 129 ASN A O 1
ATOM 1061 N N . LEU A 1 130 ? 5.792 -1.714 -4.094 1.00 71.06 130 LEU A N 1
ATOM 1062 C CA . LEU A 1 130 ? 5.990 -2.653 -2.983 1.00 71.06 130 LEU A CA 1
ATOM 1063 C C . LEU A 1 130 ? 5.478 -2.074 -1.658 1.00 71.06 130 LEU A C 1
ATOM 1065 O O . LEU A 1 130 ? 4.845 -2.794 -0.887 1.00 71.06 130 LEU A O 1
ATOM 1069 N N . TYR A 1 131 ? 5.708 -0.785 -1.409 1.00 73.06 131 TYR A N 1
ATOM 1070 C CA . TYR A 1 131 ? 5.174 -0.093 -0.239 1.00 73.06 131 TYR A CA 1
ATOM 1071 C C . TYR A 1 131 ? 3.639 -0.076 -0.241 1.00 73.06 131 TYR A C 1
ATOM 1073 O O . TYR A 1 131 ? 3.025 -0.480 0.745 1.00 73.06 131 TYR A O 1
ATOM 1081 N N . PHE A 1 132 ? 3.008 0.290 -1.359 1.00 76.94 132 PHE A N 1
ATOM 1082 C CA . PHE A 1 132 ? 1.547 0.285 -1.478 1.00 76.94 132 PHE A CA 1
ATOM 1083 C C . PHE A 1 132 ? 0.946 -1.116 -1.387 1.00 76.94 132 PHE A C 1
ATOM 1085 O O . PHE A 1 132 ? -0.143 -1.257 -0.843 1.00 76.94 132 PHE A O 1
ATOM 1092 N N . MET A 1 133 ? 1.644 -2.155 -1.855 1.00 73.88 133 MET A N 1
ATOM 1093 C CA . MET A 1 133 ? 1.236 -3.550 -1.650 1.00 73.88 133 MET A CA 1
ATOM 1094 C C . MET A 1 133 ? 1.236 -3.954 -0.178 1.00 73.88 133 MET A C 1
ATOM 1096 O O . MET A 1 133 ? 0.299 -4.610 0.266 1.00 73.88 133 MET A O 1
ATOM 1100 N N . LEU A 1 134 ? 2.273 -3.576 0.568 1.00 73.25 134 LEU A N 1
ATOM 1101 C CA . LEU A 1 134 ? 2.350 -3.848 2.003 1.00 73.25 134 LEU A CA 1
ATOM 1102 C C . LEU A 1 134 ? 1.254 -3.100 2.761 1.00 73.25 134 LEU A C 1
ATOM 1104 O O . LEU A 1 134 ? 0.547 -3.704 3.558 1.00 73.25 134 LEU A O 1
ATOM 1108 N N . LEU A 1 135 ? 1.078 -1.813 2.460 1.00 79.88 135 LEU A N 1
ATOM 1109 C CA . LEU A 1 135 ? 0.025 -0.997 3.053 1.00 79.88 135 LEU A CA 1
ATOM 1110 C C . LEU A 1 135 ? -1.367 -1.555 2.732 1.00 79.88 135 LEU A C 1
ATOM 1112 O O . LEU A 1 135 ? -2.209 -1.648 3.614 1.00 79.88 135 LEU A O 1
ATOM 1116 N N . TYR A 1 136 ? -1.599 -1.976 1.487 1.00 81.00 136 TYR A N 1
ATOM 1117 C CA . TYR A 1 136 ? -2.853 -2.608 1.086 1.00 81.00 136 TYR A CA 1
ATOM 1118 C C . TYR A 1 136 ? -3.135 -3.884 1.882 1.00 81.00 136 TYR A C 1
ATOM 1120 O O . TYR A 1 136 ? -4.269 -4.108 2.289 1.00 81.00 136 TYR A O 1
ATOM 1128 N N . GLN A 1 137 ? -2.119 -4.721 2.111 1.00 75.81 137 GLN A N 1
ATOM 1129 C CA . GLN A 1 137 ? -2.279 -5.925 2.926 1.00 75.81 137 GLN A CA 1
ATOM 1130 C C . GLN A 1 137 ? -2.678 -5.575 4.363 1.00 75.81 137 GLN A C 1
ATOM 1132 O O . GLN A 1 137 ? -3.663 -6.116 4.848 1.00 75.81 137 GLN A O 1
ATOM 1137 N N . GLU A 1 138 ? -1.967 -4.644 5.002 1.00 76.44 138 GLU A N 1
ATOM 1138 C CA . GLU A 1 138 ? -2.256 -4.229 6.381 1.00 76.44 138 GLU A CA 1
ATOM 1139 C C . GLU A 1 138 ? -3.693 -3.701 6.520 1.00 76.44 138 GLU A C 1
ATOM 1141 O O . GLU A 1 138 ? -4.424 -4.063 7.439 1.00 76.44 138 GLU A O 1
ATOM 1146 N N . LEU A 1 139 ? -4.139 -2.892 5.554 1.00 86.81 139 LEU A N 1
ATOM 1147 C CA . LEU A 1 139 ? -5.509 -2.387 5.529 1.00 86.81 139 LEU A CA 1
ATOM 1148 C C . LEU A 1 139 ? -6.542 -3.507 5.317 1.00 86.81 139 LEU A C 1
ATOM 1150 O O . LEU A 1 139 ? -7.578 -3.482 5.971 1.00 86.81 139 LEU A O 1
ATOM 1154 N N . ASN A 1 140 ? -6.281 -4.505 4.464 1.00 82.50 140 ASN A N 1
ATOM 1155 C CA . ASN A 1 140 ? -7.205 -5.641 4.290 1.00 82.50 140 ASN A CA 1
ATOM 1156 C C . ASN A 1 140 ? -7.332 -6.475 5.569 1.00 82.50 140 ASN A C 1
ATOM 1158 O O . ASN A 1 140 ? -8.419 -6.965 5.883 1.00 82.50 140 ASN A O 1
ATOM 1162 N N . ASP A 1 141 ? -6.237 -6.645 6.309 1.00 81.31 141 ASP A N 1
ATOM 1163 C CA . ASP A 1 141 ? -6.254 -7.374 7.575 1.00 81.31 141 ASP A CA 1
ATOM 1164 C C . ASP A 1 141 ? -7.141 -6.621 8.589 1.00 81.31 141 ASP A C 1
ATOM 1166 O O . ASP A 1 141 ? -7.994 -7.225 9.245 1.00 81.31 141 ASP A O 1
ATOM 1170 N N . ILE A 1 142 ? -7.031 -5.287 8.651 1.00 86.62 142 ILE A N 1
ATOM 1171 C CA . ILE A 1 142 ? -7.896 -4.424 9.477 1.00 86.62 142 ILE A CA 1
ATOM 1172 C C . ILE A 1 142 ? -9.359 -4.467 9.010 1.00 86.62 142 ILE A C 1
ATOM 1174 O O . ILE A 1 142 ? -10.265 -4.592 9.836 1.00 86.62 142 ILE A O 1
ATOM 1178 N N . GLU A 1 143 ? -9.618 -4.401 7.703 1.00 90.31 143 GLU A N 1
ATOM 1179 C CA . GLU A 1 143 ? -10.970 -4.526 7.147 1.00 90.31 143 GLU A CA 1
ATOM 1180 C C . GLU A 1 143 ? -11.595 -5.878 7.512 1.00 90.31 143 GLU A C 1
ATOM 1182 O O . GLU A 1 143 ? -12.748 -5.943 7.936 1.00 90.31 143 GLU A O 1
ATOM 1187 N N . THR A 1 144 ? -10.823 -6.960 7.438 1.00 85.38 144 THR A N 1
ATOM 1188 C CA . THR A 1 144 ? -11.285 -8.297 7.824 1.00 85.38 144 THR A CA 1
ATOM 1189 C C . THR A 1 14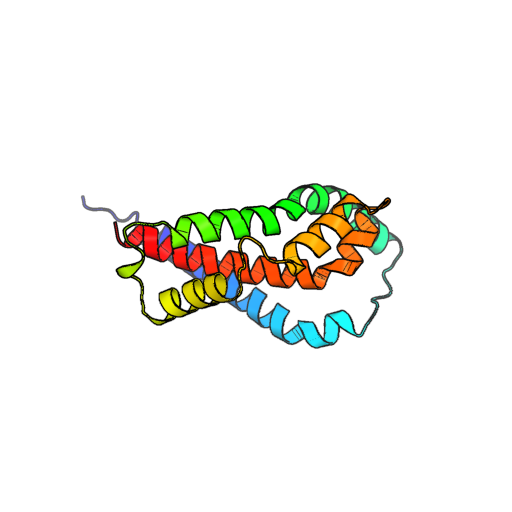4 ? -11.655 -8.346 9.306 1.00 85.38 144 THR A C 1
ATOM 1191 O O . THR A 1 144 ? -12.708 -8.881 9.662 1.00 85.38 144 THR A O 1
ATOM 1194 N N . LYS A 1 145 ? -10.840 -7.745 10.188 1.00 88.06 145 LYS A N 1
ATOM 1195 C CA . LYS A 1 145 ? -11.189 -7.587 11.611 1.00 88.06 145 LYS A CA 1
ATOM 1196 C C . LYS A 1 145 ? -12.498 -6.805 11.768 1.00 88.06 145 LYS A C 1
ATOM 1198 O O . LYS A 1 145 ? -13.375 -7.263 12.495 1.00 88.06 145 LYS A O 1
ATOM 1203 N N . LEU A 1 146 ? -12.667 -5.684 11.059 1.00 87.31 146 LEU A N 1
ATOM 1204 C CA . LEU A 1 146 ? -13.894 -4.873 11.083 1.00 87.31 146 LEU A CA 1
ATOM 1205 C C . LEU A 1 146 ? -15.136 -5.655 10.656 1.00 87.31 146 LEU A C 1
ATOM 1207 O O . LEU A 1 146 ? -16.174 -5.560 11.311 1.00 87.31 146 LEU A O 1
ATOM 1211 N N . LEU A 1 147 ? -15.043 -6.430 9.576 1.00 85.62 147 LEU A N 1
ATOM 1212 C CA . LEU A 1 147 ? -16.151 -7.239 9.069 1.00 85.62 147 LEU A CA 1
ATOM 1213 C C . LEU A 1 147 ? -16.575 -8.327 10.065 1.00 85.62 147 LEU A C 1
ATOM 1215 O O . LEU A 1 147 ? -17.760 -8.641 10.143 1.00 85.62 147 LEU A O 1
ATOM 1219 N N . ASN A 1 148 ? -15.632 -8.845 10.857 1.00 84.25 148 ASN A N 1
ATOM 1220 C CA . ASN A 1 148 ? -15.878 -9.842 11.901 1.00 84.25 148 ASN A CA 1
ATOM 1221 C C . ASN A 1 148 ? -16.388 -9.248 13.231 1.00 84.25 148 ASN A C 1
ATOM 1223 O O . ASN A 1 148 ? -16.725 -10.005 14.140 1.00 84.25 148 ASN A O 1
ATOM 1227 N N . LEU A 1 149 ? -16.438 -7.916 13.366 1.00 82.69 149 LEU A N 1
ATOM 1228 C CA . LEU A 1 149 ? -17.032 -7.213 14.516 1.00 82.69 149 LEU A CA 1
ATOM 1229 C C . LEU A 1 149 ? -18.541 -6.940 14.346 1.00 82.69 149 LEU A C 1
ATOM 1231 O O . LEU A 1 149 ? -19.151 -6.353 15.247 1.00 82.69 149 LEU A O 1
ATOM 1235 N N . ASN A 1 150 ? -19.118 -7.322 13.199 1.00 55.28 150 ASN A N 1
ATOM 1236 C CA . ASN A 1 150 ? -20.558 -7.269 12.924 1.00 55.28 150 ASN A CA 1
ATOM 1237 C C . ASN A 1 150 ? -21.325 -8.411 13.594 1.00 55.28 150 ASN A C 1
ATOM 1239 O O . ASN A 1 150 ? -20.868 -9.572 13.505 1.00 55.28 150 ASN A O 1
#

Foldseek 3Di:
DDDPPPPPVVVVVVVVVVVVVVVLVVCVVCVVVVVVDDDPDDPVVVVVLVVCCVVVVVVQVVLLVLLLVLLVCQVPDPCNVVDDPVLNCVSVVCVVCVVNPDPVSVVLVVLCVPDPDNSVSCVVCVVVSSVSVVSSVSSVVSVVVSVVVD

Sequence (150 aa):
MKAEITNQETISLNKIEKNVTQILKKINQIRPNLLKKSFKFSKKAQEEKAFLLKNLVSKKIILIEKTNELFVQIFTNTNFSKLQEEDQDFILGLEKIGFINSQYVREIKAYLSNAGDFEEAFLNVIDENLYFMLLYQELNDIETKLLNLN